Protein AF-A0A7W8RI63-F1 (afdb_monomer)

Foldseek 3Di:
DDDDLVRQLVVLLVVVVVVCVVVVFDADPQQKGWLQVLCVLLVHPGSVVVVVCVVVVNHDPLFDWDDDPPTIITHSSSSSSVVSVVVVVVVVD

Mean predicted aligned error: 3.31 Å

Sequence (93 aa):
MMPSLEERVAARLARLENWCRDNGVMVSPAGEVCERDAARLLGYHSPKALRRQAIEGRLSPVLRRRRCGPRWLYTLDSIAEHIERELDRYAVS

Solvent-accessible surface area (backbone atoms only — not comparable to full-atom values): 5290 Å² total; per-residue (Å²): 132,83,80,51,70,67,58,50,27,53,55,41,30,56,49,51,55,50,49,28,60,79,68,72,50,74,64,44,98,84,47,26,27,45,45,62,56,46,16,55,78,71,68,42,94,36,42,64,57,52,50,46,33,52,73,73,69,65,48,62,87,61,55,47,67,48,79,59,85,97,40,48,34,33,34,45,63,24,49,22,43,44,53,56,53,51,51,54,55,61,75,77,108

Secondary structure (DSSP, 8-state):
-PPPHHHHHHHHHHHHHHHHHHTTPPPPTTSEEEHHHHHHHTT-S-HHHHHHHHHTT-S-TT--EEEETTEEEEEHHHHHHHHHHHHHHHHT-

Structure (mmCIF, N/CA/C/O backbone):
data_AF-A0A7W8RI63-F1
#
_entry.id   AF-A0A7W8RI63-F1
#
loop_
_atom_site.group_PDB
_atom_site.id
_atom_site.type_symbol
_atom_site.label_atom_id
_atom_site.label_alt_id
_atom_site.label_comp_id
_atom_site.label_asym_id
_atom_site.label_entity_id
_atom_site.label_seq_id
_atom_site.pdbx_PDB_ins_code
_atom_site.Cartn_x
_atom_site.Cartn_y
_atom_site.Cartn_z
_atom_site.occupancy
_atom_site.B_iso_or_equiv
_atom_site.auth_seq_id
_atom_site.auth_comp_id
_atom_site.auth_asym_id
_atom_site.auth_atom_id
_atom_site.pdbx_PDB_model_num
ATOM 1 N N . MET A 1 1 ? 0.075 -5.867 -27.723 1.00 73.38 1 MET A N 1
ATOM 2 C CA . MET A 1 1 ? 0.970 -4.887 -27.070 1.00 73.38 1 MET A CA 1
ATOM 3 C C . MET A 1 1 ? 0.865 -5.122 -25.571 1.00 73.38 1 MET A C 1
ATOM 5 O O . MET A 1 1 ? -0.249 -5.355 -25.117 1.00 73.38 1 MET A O 1
ATOM 9 N N . MET A 1 2 ? 1.976 -5.187 -24.831 1.00 81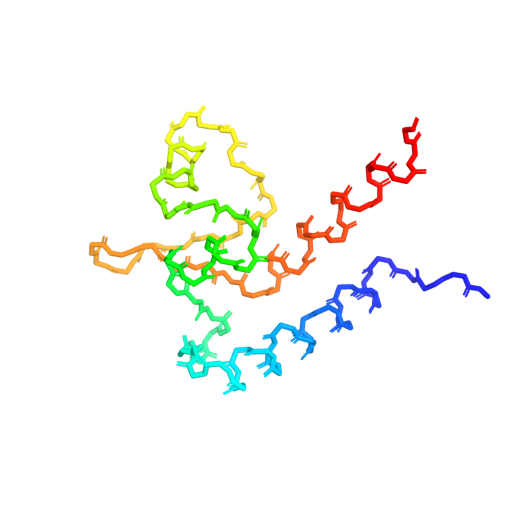.12 2 MET A N 1
ATOM 10 C CA . MET A 1 2 ? 1.886 -5.309 -23.369 1.00 81.12 2 MET A CA 1
ATOM 11 C C . MET A 1 2 ? 1.428 -3.970 -22.776 1.00 81.12 2 MET A C 1
ATOM 13 O O . MET A 1 2 ? 1.883 -2.940 -23.276 1.00 81.12 2 MET A O 1
ATOM 17 N N . PRO A 1 3 ? 0.545 -3.972 -21.761 1.00 89.81 3 PRO A N 1
ATOM 18 C CA . PRO A 1 3 ? 0.084 -2.737 -21.138 1.00 89.81 3 PRO A CA 1
ATOM 19 C C . PRO A 1 3 ? 1.254 -1.998 -20.485 1.00 89.81 3 PRO A C 1
ATOM 21 O O . PRO A 1 3 ? 2.162 -2.633 -19.937 1.00 89.81 3 PRO A O 1
ATOM 24 N N . SER A 1 4 ? 1.225 -0.669 -20.519 1.00 95.69 4 SER A N 1
ATOM 25 C CA . SER A 1 4 ? 2.211 0.188 -19.858 1.00 95.69 4 SER A CA 1
ATOM 26 C C . SER A 1 4 ? 2.158 0.032 -18.331 1.00 95.69 4 SER A C 1
ATOM 28 O O . SER A 1 4 ? 1.188 -0.491 -17.778 1.00 95.69 4 SER A O 1
ATOM 30 N N . LEU A 1 5 ? 3.202 0.482 -17.623 1.00 94.00 5 LEU A N 1
ATOM 31 C CA . LEU A 1 5 ? 3.188 0.485 -16.154 1.00 94.00 5 LEU A CA 1
ATOM 32 C C . LEU A 1 5 ? 2.002 1.300 -15.621 1.00 94.00 5 LEU A C 1
ATOM 34 O O . LEU A 1 5 ? 1.333 0.859 -14.698 1.00 94.00 5 LEU A O 1
ATOM 38 N N . GLU A 1 6 ? 1.711 2.449 -16.229 1.00 95.69 6 GLU A N 1
ATOM 39 C CA . GLU A 1 6 ? 0.592 3.308 -15.837 1.00 95.69 6 GLU A CA 1
ATOM 40 C C . GLU A 1 6 ? -0.757 2.583 -15.964 1.00 95.69 6 GLU A C 1
ATOM 42 O O . GLU A 1 6 ? -1.548 2.579 -15.020 1.00 95.69 6 GLU A O 1
ATOM 47 N N . GLU A 1 7 ? -0.985 1.877 -17.075 1.00 97.00 7 GLU A N 1
ATOM 48 C CA . GLU A 1 7 ? -2.205 1.086 -17.289 1.00 97.00 7 GLU A CA 1
ATOM 49 C C . GLU A 1 7 ? -2.330 -0.057 -16.272 1.00 97.00 7 GLU A C 1
ATOM 51 O O . GLU A 1 7 ? -3.413 -0.304 -15.730 1.00 97.00 7 GLU A O 1
ATOM 56 N N . ARG A 1 8 ? -1.219 -0.742 -15.963 1.00 97.25 8 ARG A N 1
ATOM 57 C CA . ARG A 1 8 ? -1.201 -1.798 -14.937 1.00 97.25 8 ARG A CA 1
ATOM 58 C C . ARG A 1 8 ? -1.469 -1.242 -13.541 1.00 97.25 8 ARG A C 1
ATOM 60 O O . ARG A 1 8 ? -2.246 -1.842 -12.797 1.00 97.25 8 ARG A O 1
ATOM 67 N N . VAL A 1 9 ? -0.885 -0.094 -13.198 1.00 97.56 9 VAL A N 1
ATOM 68 C CA . VAL A 1 9 ? -1.100 0.578 -11.909 1.00 97.56 9 VAL A CA 1
ATOM 69 C C . VAL A 1 9 ? -2.551 1.023 -11.763 1.00 97.56 9 VAL A C 1
ATOM 71 O O . VAL A 1 9 ? -3.153 0.749 -10.726 1.00 97.56 9 VAL A O 1
ATOM 74 N N . ALA A 1 10 ? -3.152 1.614 -12.798 1.00 97.38 10 ALA A N 1
ATOM 75 C CA . ALA A 1 10 ? -4.567 1.985 -12.786 1.00 97.38 10 ALA A CA 1
ATOM 76 C C . ALA A 1 10 ? -5.477 0.756 -12.598 1.00 97.38 10 ALA A C 1
ATOM 78 O O . ALA A 1 10 ? -6.377 0.757 -11.753 1.00 97.38 10 ALA A O 1
ATOM 79 N N . ALA A 1 11 ? -5.201 -0.338 -13.317 1.00 97.62 11 ALA A N 1
ATOM 80 C CA . ALA A 1 11 ? -5.945 -1.586 -13.165 1.00 97.62 11 ALA A CA 1
ATOM 81 C C . ALA A 1 11 ? -5.772 -2.206 -11.765 1.00 97.62 11 ALA A C 1
ATOM 83 O O . ALA A 1 11 ? -6.726 -2.742 -11.193 1.00 97.62 11 ALA A O 1
ATOM 84 N N . ARG A 1 12 ? -4.563 -2.136 -11.192 1.00 97.81 12 ARG A N 1
ATOM 85 C CA . ARG A 1 12 ? -4.277 -2.600 -9.830 1.00 97.81 12 ARG A CA 1
ATOM 86 C C . ARG A 1 12 ? -5.002 -1.755 -8.793 1.00 97.81 12 ARG A C 1
ATOM 88 O O . ARG A 1 12 ? -5.597 -2.335 -7.890 1.00 97.81 12 ARG A O 1
ATOM 95 N N . LEU A 1 13 ? -4.986 -0.432 -8.934 1.00 98.06 13 LEU A N 1
ATOM 96 C CA . LEU A 1 13 ? -5.691 0.488 -8.045 1.00 98.06 13 LEU A CA 1
ATOM 97 C C . LEU A 1 13 ? -7.184 0.155 -7.995 1.00 98.06 13 LEU A C 1
ATOM 99 O O . LEU A 1 13 ? -7.702 -0.094 -6.910 1.00 98.06 13 LEU A O 1
ATOM 103 N N . ALA A 1 14 ? -7.836 0.000 -9.151 1.00 97.69 14 ALA A N 1
ATOM 104 C CA . ALA A 1 14 ? -9.247 -0.388 -9.213 1.00 97.69 14 ALA A CA 1
ATOM 105 C C . ALA A 1 14 ? -9.524 -1.729 -8.499 1.00 97.69 14 ALA A C 1
ATOM 107 O O . ALA A 1 14 ? -10.529 -1.890 -7.804 1.00 97.69 14 ALA A O 1
ATOM 108 N N . ARG A 1 15 ? -8.612 -2.706 -8.617 1.00 97.50 15 ARG A N 1
ATOM 109 C CA . ARG A 1 15 ? -8.714 -3.980 -7.881 1.00 97.50 15 ARG A CA 1
ATOM 110 C C . ARG A 1 15 ? -8.544 -3.797 -6.374 1.00 97.50 15 ARG A C 1
ATOM 112 O O . ARG A 1 15 ? -9.271 -4.441 -5.623 1.00 97.50 15 ARG A O 1
ATOM 119 N N . LEU A 1 16 ? -7.609 -2.955 -5.931 1.00 97.56 16 LEU A N 1
ATOM 120 C CA . LEU A 1 16 ? -7.408 -2.657 -4.510 1.00 97.56 16 LEU A CA 1
ATOM 121 C C . LEU A 1 16 ? -8.626 -1.946 -3.917 1.00 97.56 16 LEU A C 1
ATOM 123 O O . LEU A 1 16 ? -9.066 -2.318 -2.837 1.00 97.56 16 LEU A O 1
ATOM 127 N N . GLU A 1 17 ? -9.206 -0.983 -4.631 1.00 97.38 17 GLU A N 1
ATOM 128 C CA . GLU A 1 17 ? -10.423 -0.283 -4.206 1.00 97.38 17 GLU A CA 1
ATOM 129 C C . GLU A 1 17 ? -11.611 -1.238 -4.066 1.00 97.38 17 GLU A C 1
ATOM 131 O O . GLU A 1 17 ? -12.310 -1.210 -3.050 1.00 97.38 17 GLU A O 1
ATOM 136 N N . ASN A 1 18 ? -11.811 -2.123 -5.048 1.00 97.56 18 ASN A N 1
ATOM 137 C CA . ASN A 1 18 ? -12.842 -3.160 -4.976 1.00 97.56 18 ASN A CA 1
ATOM 138 C C . ASN A 1 18 ? -12.596 -4.096 -3.792 1.00 97.56 18 ASN A C 1
ATOM 140 O O . ASN A 1 18 ? -13.491 -4.307 -2.981 1.00 97.56 18 ASN A O 1
ATOM 144 N N . TRP A 1 19 ? -11.361 -4.570 -3.627 1.00 96.81 19 TRP A N 1
ATOM 145 C CA . TRP A 1 19 ? -11.003 -5.416 -2.495 1.00 96.81 19 TRP A CA 1
ATOM 146 C C . TRP A 1 19 ? -11.248 -4.710 -1.156 1.00 96.81 19 TRP A C 1
ATOM 148 O O . TRP A 1 19 ? -11.801 -5.316 -0.239 1.00 96.81 19 TRP A O 1
ATOM 158 N N . CYS A 1 20 ? -10.891 -3.428 -1.032 1.00 97.25 20 CYS A N 1
ATOM 159 C CA . CYS A 1 20 ? -11.145 -2.644 0.172 1.00 97.25 20 CYS A CA 1
ATOM 160 C C . CYS A 1 20 ? -12.643 -2.554 0.473 1.00 97.25 20 CYS A C 1
ATOM 162 O O . CYS A 1 20 ? -13.037 -2.773 1.619 1.00 97.25 20 CYS A O 1
ATOM 164 N N . ARG A 1 21 ? -13.471 -2.298 -0.547 1.00 96.75 21 ARG A N 1
ATOM 165 C CA . ARG A 1 21 ? -14.934 -2.269 -0.422 1.00 96.75 21 ARG A CA 1
ATOM 166 C C . ARG A 1 21 ? -15.480 -3.611 0.065 1.00 96.75 21 ARG A C 1
ATOM 168 O 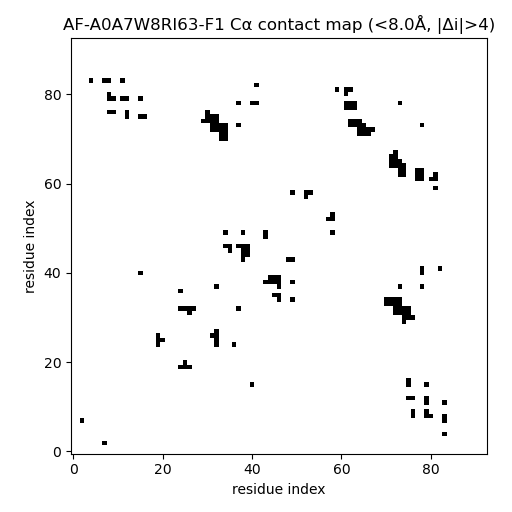O . ARG A 1 21 ? -16.202 -3.643 1.058 1.00 96.75 21 ARG A O 1
ATOM 175 N N . ASP A 1 22 ? -15.075 -4.702 -0.578 1.00 97.31 22 ASP A N 1
ATOM 176 C CA . ASP A 1 22 ? -15.574 -6.051 -0.289 1.00 97.31 22 ASP A CA 1
ATOM 177 C C . ASP A 1 22 ? -15.140 -6.556 1.097 1.00 97.31 22 ASP A C 1
ATOM 179 O O . ASP A 1 22 ? -15.829 -7.358 1.723 1.00 97.31 22 ASP A O 1
ATOM 183 N N . ASN A 1 23 ? -14.007 -6.062 1.607 1.00 95.88 23 ASN A N 1
ATOM 184 C CA . ASN A 1 23 ? -13.439 -6.464 2.898 1.00 95.88 23 ASN A CA 1
ATOM 185 C C . ASN A 1 23 ? -13.719 -5.462 4.033 1.00 95.88 23 ASN A C 1
ATOM 187 O O . ASN A 1 23 ? -13.157 -5.604 5.123 1.00 95.88 23 ASN A O 1
ATOM 191 N N . GLY A 1 24 ? -14.551 -4.440 3.797 1.00 95.75 24 GLY A N 1
ATOM 192 C CA . GLY A 1 24 ? -14.899 -3.431 4.804 1.00 95.75 24 GLY A CA 1
ATOM 193 C C . GLY A 1 24 ? -13.717 -2.567 5.261 1.00 95.75 24 GLY A C 1
ATOM 194 O O . GLY A 1 24 ? -13.706 -2.067 6.389 1.00 95.75 24 GLY A O 1
ATOM 195 N N . VAL A 1 25 ? -12.697 -2.403 4.415 1.00 96.44 25 VAL A N 1
ATOM 196 C CA . VAL A 1 25 ? -11.564 -1.512 4.678 1.00 96.44 25 VAL A CA 1
ATOM 197 C C . VAL A 1 25 ? -11.978 -0.080 4.380 1.00 96.44 25 VAL A C 1
ATOM 199 O O . VAL A 1 25 ? -12.386 0.257 3.271 1.00 96.44 25 VAL A O 1
ATOM 202 N N . MET A 1 26 ? -11.836 0.783 5.381 1.00 95.44 26 MET A N 1
ATOM 203 C CA . MET A 1 26 ? -12.124 2.202 5.239 1.00 95.44 26 MET A CA 1
ATOM 204 C C . MET A 1 26 ? -11.007 2.892 4.452 1.00 95.44 26 MET A C 1
ATOM 206 O O . MET A 1 26 ? -9.864 2.951 4.909 1.00 95.44 26 MET A O 1
ATOM 210 N N . VAL A 1 27 ? -11.369 3.445 3.296 1.00 96.62 27 VAL A N 1
ATOM 211 C CA . VAL A 1 27 ? -10.505 4.296 2.473 1.00 96.62 27 VAL A CA 1
ATOM 212 C C . VAL A 1 27 ? -10.885 5.754 2.726 1.00 96.62 27 VAL A C 1
ATOM 214 O O . VAL A 1 27 ? -12.067 6.101 2.724 1.00 96.62 27 VAL A O 1
ATOM 217 N N . SER A 1 28 ? -9.901 6.610 2.998 1.00 94.75 28 SER A N 1
ATOM 218 C CA . SER A 1 28 ? -10.135 8.045 3.179 1.00 94.75 28 SER A CA 1
ATOM 219 C C . SER A 1 2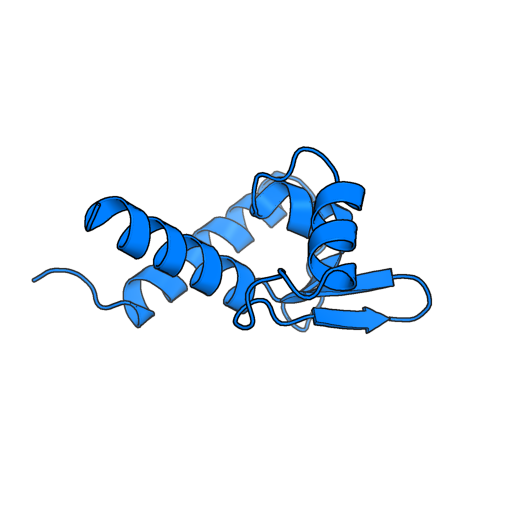8 ? -10.546 8.705 1.851 1.00 94.75 28 SER A C 1
ATOM 221 O O . SER A 1 28 ? -10.236 8.173 0.786 1.00 94.75 28 SER A O 1
ATOM 223 N N . PRO A 1 29 ? -11.159 9.905 1.868 1.00 92.56 29 PRO A N 1
ATOM 224 C CA . PRO A 1 29 ? -11.436 10.658 0.639 1.00 92.56 29 PRO A CA 1
ATOM 225 C C . PRO A 1 29 ? -10.188 10.970 -0.204 1.00 92.56 29 PRO A C 1
ATOM 227 O O . PRO A 1 29 ? -10.304 11.237 -1.392 1.00 92.56 29 PRO A O 1
ATOM 230 N N . AL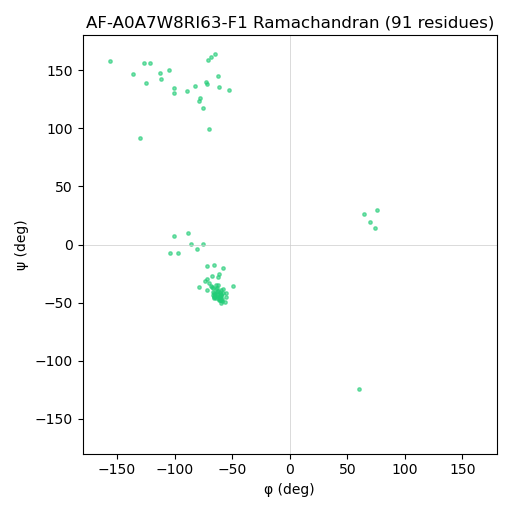A A 1 30 ? -8.999 10.931 0.406 1.00 92.69 30 ALA A N 1
ATOM 231 C CA . ALA A 1 30 ? -7.717 11.104 -0.272 1.00 92.69 30 ALA A CA 1
ATOM 232 C C . ALA A 1 30 ? -7.132 9.779 -0.810 1.00 92.69 30 ALA A C 1
ATOM 234 O O . ALA A 1 30 ? -5.967 9.745 -1.195 1.00 92.69 30 ALA A O 1
ATOM 235 N N . GLY A 1 31 ? -7.901 8.684 -0.803 1.00 96.12 31 GLY A N 1
ATOM 236 C CA . GLY A 1 31 ? -7.455 7.381 -1.305 1.00 96.12 31 GLY A CA 1
ATOM 237 C C . GLY A 1 31 ? -6.500 6.654 -0.358 1.00 96.12 31 GLY A C 1
ATOM 238 O O . GLY A 1 31 ? -5.628 5.914 -0.808 1.00 96.12 31 GLY A O 1
ATOM 239 N N . GLU A 1 32 ? -6.613 6.879 0.953 1.00 97.75 32 GLU A N 1
ATOM 240 C CA . GLU A 1 32 ? -5.641 6.371 1.926 1.00 97.75 32 GLU A CA 1
ATOM 241 C C . GLU A 1 32 ? -6.222 5.302 2.843 1.00 97.75 32 GLU A C 1
ATOM 243 O O . GLU A 1 32 ? -7.372 5.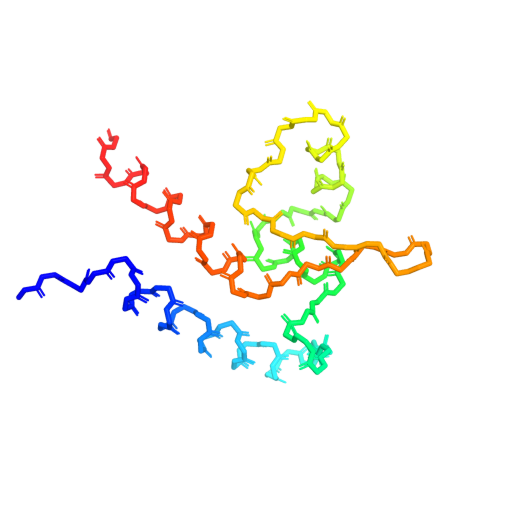384 3.271 1.00 97.75 32 GLU A O 1
ATOM 248 N N . VAL A 1 33 ? -5.379 4.355 3.245 1.00 97.56 33 VAL A N 1
ATOM 249 C CA . VAL A 1 33 ? -5.706 3.311 4.221 1.00 97.56 33 VAL A CA 1
ATOM 250 C C . VAL A 1 33 ? -4.767 3.368 5.420 1.00 97.56 33 VAL A C 1
ATOM 252 O O . VAL A 1 33 ? -3.646 3.879 5.344 1.00 97.56 33 VAL A O 1
ATOM 255 N N . CYS A 1 34 ? -5.209 2.845 6.563 1.00 96.25 34 CYS A N 1
ATOM 256 C CA . CYS A 1 34 ? -4.365 2.809 7.752 1.00 96.25 34 CYS A CA 1
ATOM 257 C C . CYS A 1 34 ? -3.222 1.789 7.616 1.00 96.25 34 CYS A C 1
ATOM 259 O O . CYS A 1 34 ? -3.319 0.829 6.856 1.00 96.25 34 CYS A O 1
ATOM 261 N N . GLU A 1 35 ? -2.154 1.956 8.404 1.00 95.75 35 GLU A N 1
ATOM 262 C CA . GLU A 1 35 ? -0.981 1.061 8.399 1.00 95.75 35 GLU A CA 1
ATOM 263 C C . GLU A 1 35 ? -1.337 -0.431 8.492 1.00 95.75 35 GLU A C 1
ATOM 265 O O . GLU A 1 35 ? -0.682 -1.262 7.866 1.00 95.75 35 GLU A O 1
ATOM 270 N N . ARG A 1 36 ? -2.381 -0.781 9.254 1.00 95.25 36 ARG A N 1
ATOM 271 C CA . ARG A 1 36 ? -2.813 -2.174 9.383 1.00 95.25 36 ARG A CA 1
ATOM 272 C C . ARG A 1 36 ? -3.316 -2.742 8.064 1.00 95.25 36 ARG A C 1
ATOM 274 O O . ARG A 1 36 ? -2.959 -3.863 7.716 1.00 95.25 36 ARG A O 1
ATOM 281 N N . ASP A 1 37 ? -4.136 -1.984 7.354 1.00 96.62 37 ASP A N 1
ATOM 282 C CA . ASP A 1 37 ? -4.740 -2.439 6.107 1.00 96.62 37 ASP A CA 1
ATOM 283 C C . ASP A 1 37 ? -3.726 -2.343 4.959 1.00 96.62 37 ASP A C 1
ATOM 285 O O . ASP A 1 37 ? -3.623 -3.274 4.167 1.00 96.62 37 ASP A O 1
ATOM 289 N N . ALA A 1 38 ? -2.869 -1.315 4.957 1.00 96.88 38 ALA A N 1
ATOM 290 C CA . ALA A 1 38 ? -1.721 -1.222 4.053 1.00 96.88 38 ALA A CA 1
ATOM 291 C C . ALA A 1 38 ? -0.805 -2.453 4.156 1.00 96.88 38 ALA A C 1
ATOM 293 O O . ALA A 1 38 ? -0.430 -3.032 3.141 1.00 96.88 38 ALA A O 1
ATOM 294 N N . ALA A 1 39 ? -0.490 -2.898 5.378 1.00 96.19 39 ALA A N 1
ATOM 295 C CA . ALA A 1 39 ? 0.316 -4.097 5.594 1.00 96.19 39 ALA A CA 1
ATOM 296 C C . ALA A 1 39 ? -0.338 -5.350 4.991 1.00 96.19 39 ALA A C 1
ATOM 298 O O . ALA A 1 39 ? 0.361 -6.160 4.389 1.00 96.19 39 ALA A O 1
ATOM 299 N N . ARG A 1 40 ? -1.668 -5.484 5.098 1.00 95.69 40 ARG A N 1
ATOM 300 C CA . ARG A 1 40 ? -2.414 -6.593 4.478 1.00 95.69 40 ARG A CA 1
ATOM 301 C C . ARG A 1 40 ? -2.354 -6.532 2.953 1.00 95.69 40 ARG A C 1
ATOM 303 O O . ARG A 1 40 ? -2.075 -7.551 2.333 1.00 95.69 40 ARG A O 1
ATOM 310 N N . LEU A 1 41 ? -2.574 -5.355 2.365 1.00 96.06 41 LEU A N 1
ATOM 311 C CA . LEU A 1 41 ? -2.524 -5.157 0.911 1.00 96.06 41 LEU A CA 1
ATOM 312 C C . LEU A 1 41 ? -1.137 -5.448 0.323 1.00 96.06 41 LEU A C 1
ATOM 314 O O . LEU A 1 41 ? -1.029 -5.978 -0.776 1.00 96.06 41 LEU A O 1
ATOM 318 N N . LEU A 1 42 ? -0.086 -5.127 1.076 1.00 94.69 42 LEU A N 1
ATOM 319 C CA . LEU A 1 42 ? 1.312 -5.348 0.705 1.00 94.69 42 LEU A CA 1
ATOM 320 C C . LEU A 1 42 ? 1.824 -6.760 1.051 1.00 94.69 42 LEU A C 1
ATOM 322 O O . LEU A 1 42 ? 2.998 -7.049 0.841 1.00 94.69 42 LEU A O 1
ATOM 326 N N . GLY A 1 43 ? 0.985 -7.633 1.619 1.00 93.75 43 GLY A N 1
ATOM 327 C CA . GLY A 1 43 ? 1.370 -9.005 1.971 1.00 93.75 43 GLY A CA 1
ATOM 328 C C . GLY A 1 43 ? 2.283 -9.135 3.198 1.00 93.75 43 GLY A C 1
ATOM 329 O O . GLY A 1 43 ? 2.847 -10.202 3.435 1.00 93.75 43 GLY A O 1
ATOM 330 N N . TYR A 1 44 ? 2.428 -8.092 4.019 1.00 92.88 44 TYR A N 1
ATOM 331 C CA . TYR A 1 44 ? 3.167 -8.194 5.278 1.00 92.88 44 TYR A CA 1
ATOM 332 C C . TYR A 1 44 ? 2.381 -9.003 6.315 1.00 92.88 44 TYR A C 1
ATOM 334 O O . TYR A 1 44 ? 1.201 -8.761 6.560 1.00 92.88 44 TYR A O 1
ATOM 342 N N . HIS A 1 45 ? 3.080 -9.876 7.047 1.00 88.00 45 HIS A N 1
ATOM 343 C CA . HIS A 1 45 ? 2.491 -10.650 8.148 1.00 88.00 45 HIS A CA 1
ATOM 344 C C . HIS A 1 45 ? 1.943 -9.788 9.295 1.00 88.00 45 HIS A C 1
ATOM 346 O O . HIS A 1 45 ? 1.082 -10.232 10.051 1.00 88.00 45 HIS A O 1
ATOM 352 N N . SER A 1 46 ? 2.464 -8.570 9.483 1.00 92.31 46 SER A N 1
ATOM 353 C CA . SER A 1 46 ? 1.966 -7.657 10.512 1.00 92.31 46 SER A CA 1
ATOM 354 C C . SER A 1 46 ? 2.259 -6.186 10.192 1.00 92.31 46 SER A C 1
ATOM 356 O O . SER A 1 46 ? 3.249 -5.886 9.518 1.00 92.31 46 SER A O 1
ATOM 358 N N . PRO A 1 47 ? 1.493 -5.240 10.772 1.00 93.06 47 PRO A N 1
ATOM 359 C CA . PRO A 1 47 ? 1.773 -3.805 10.648 1.00 93.06 47 PRO A CA 1
ATOM 360 C C . PRO A 1 47 ? 3.132 -3.424 11.256 1.00 93.06 47 PRO A C 1
ATOM 362 O O . PRO A 1 47 ? 3.795 -2.498 10.797 1.00 93.06 47 PRO A O 1
ATOM 365 N N . LYS A 1 48 ? 3.592 -4.183 12.265 1.00 93.56 48 LYS A N 1
ATOM 366 C CA . LYS A 1 48 ? 4.911 -4.000 12.885 1.00 93.56 48 LYS A CA 1
ATOM 367 C C . LYS A 1 48 ? 6.047 -4.252 11.894 1.00 93.56 48 LYS A C 1
ATOM 369 O O . LYS A 1 48 ? 7.038 -3.533 11.947 1.00 93.56 48 LYS A O 1
ATOM 374 N N . ALA A 1 49 ? 5.908 -5.233 11.000 1.00 93.19 49 ALA A N 1
ATOM 375 C CA . ALA A 1 49 ? 6.916 -5.519 9.980 1.00 93.19 49 ALA A CA 1
ATOM 376 C C . ALA A 1 49 ? 7.034 -4.363 8.974 1.00 93.19 49 ALA A C 1
ATOM 378 O O . ALA A 1 49 ? 8.140 -3.889 8.720 1.00 93.19 49 ALA A O 1
ATOM 379 N N . LEU A 1 50 ? 5.896 -3.844 8.498 1.00 93.75 50 LEU A N 1
ATOM 380 C CA . LEU A 1 50 ? 5.851 -2.658 7.637 1.00 93.75 50 LEU A CA 1
ATOM 381 C C . LEU A 1 50 ? 6.483 -1.439 8.331 1.00 93.75 50 LEU A C 1
ATOM 383 O O . LEU A 1 50 ? 7.339 -0.755 7.771 1.00 93.75 50 LEU A O 1
ATOM 387 N N . ARG A 1 51 ? 6.119 -1.199 9.595 1.00 92.38 51 ARG A N 1
ATOM 388 C CA . ARG A 1 51 ? 6.683 -0.102 10.389 1.00 92.38 51 ARG A CA 1
ATOM 389 C C . ARG A 1 51 ? 8.188 -0.250 10.604 1.00 92.38 51 ARG A C 1
ATOM 391 O O . ARG A 1 51 ? 8.905 0.743 10.533 1.00 92.38 51 ARG A O 1
ATOM 398 N N . ARG A 1 52 ? 8.668 -1.470 10.855 1.00 93.56 52 ARG A N 1
ATOM 399 C CA . ARG A 1 52 ? 10.093 -1.770 11.029 1.00 93.56 52 ARG A CA 1
ATOM 400 C C . ARG A 1 52 ? 10.885 -1.444 9.764 1.00 93.56 52 ARG A C 1
ATOM 402 O O . ARG A 1 52 ? 11.872 -0.728 9.871 1.00 93.56 52 ARG A O 1
ATOM 409 N N . GLN A 1 53 ? 10.410 -1.862 8.589 1.00 93.00 53 GLN A N 1
ATOM 410 C CA . GLN A 1 53 ? 11.020 -1.497 7.300 1.00 93.00 53 GLN A CA 1
ATOM 411 C C . GLN A 1 53 ? 11.119 0.026 7.136 1.00 93.00 53 GLN A C 1
ATOM 413 O O . GLN A 1 53 ? 12.144 0.553 6.709 1.00 93.00 53 GLN A O 1
ATOM 418 N N . ALA A 1 54 ? 10.072 0.748 7.537 1.00 91.25 54 ALA A N 1
ATOM 419 C CA . ALA A 1 54 ? 10.053 2.202 7.468 1.00 91.25 54 ALA A CA 1
ATOM 420 C C . ALA A 1 54 ? 11.024 2.884 8.447 1.00 91.25 54 ALA A C 1
ATOM 422 O O . ALA A 1 54 ? 11.591 3.918 8.106 1.00 91.25 54 ALA A O 1
ATOM 423 N N . ILE A 1 55 ? 11.211 2.334 9.651 1.00 91.94 55 ILE A N 1
ATOM 424 C CA . ILE A 1 55 ? 12.175 2.838 10.646 1.00 91.94 55 ILE A CA 1
ATOM 425 C C . ILE A 1 55 ? 13.614 2.543 10.210 1.00 91.94 55 ILE A C 1
ATOM 427 O O . ILE A 1 55 ? 14.486 3.390 10.364 1.00 91.94 55 ILE A O 1
ATOM 431 N N . GLU A 1 56 ? 13.856 1.365 9.635 1.00 94.69 56 GLU A N 1
ATOM 432 C CA . GLU A 1 56 ? 15.173 0.939 9.145 1.00 94.69 56 GLU A CA 1
ATOM 433 C C . GLU A 1 56 ? 15.576 1.615 7.819 1.00 94.69 56 GLU A C 1
ATOM 435 O O . GLU A 1 56 ? 16.646 1.326 7.292 1.00 94.69 56 GLU A O 1
ATOM 440 N N . GLY A 1 57 ? 14.730 2.490 7.258 1.00 92.50 57 GLY A N 1
ATOM 441 C CA . GLY A 1 57 ? 14.998 3.174 5.987 1.00 92.50 57 GLY A CA 1
ATOM 442 C C . GLY A 1 57 ? 14.949 2.256 4.761 1.00 92.50 57 GLY A C 1
ATOM 443 O O . GLY A 1 57 ? 15.502 2.588 3.720 1.00 92.50 57 GLY A O 1
ATOM 444 N N . ARG A 1 58 ? 14.300 1.094 4.885 1.00 92.62 58 ARG A N 1
ATOM 445 C CA . ARG A 1 58 ? 14.206 0.054 3.848 1.00 92.62 58 ARG A CA 1
ATOM 446 C C . ARG A 1 58 ? 12.853 0.016 3.140 1.00 92.62 58 ARG A C 1
ATOM 448 O O . ARG A 1 58 ? 12.677 -0.730 2.181 1.00 92.62 58 ARG A O 1
ATOM 455 N N . LEU A 1 59 ? 11.882 0.797 3.613 1.00 92.62 59 LEU A N 1
ATOM 456 C CA . LEU A 1 59 ? 10.595 0.932 2.938 1.00 92.62 59 LEU A CA 1
ATOM 457 C C . LEU A 1 59 ? 10.805 1.521 1.539 1.00 92.62 59 LEU A C 1
ATOM 459 O O . LEU A 1 59 ? 11.541 2.493 1.382 1.00 92.62 59 LEU A O 1
ATOM 463 N N . SER A 1 60 ? 10.128 0.949 0.541 1.00 92.19 60 SER A N 1
ATOM 464 C CA . SER A 1 60 ? 10.197 1.441 -0.835 1.00 92.19 60 SER A CA 1
ATOM 465 C C . SER A 1 60 ? 9.889 2.945 -0.897 1.00 92.19 60 SER A C 1
ATOM 467 O O . SER A 1 60 ? 8.875 3.367 -0.334 1.00 92.19 60 SER A O 1
ATOM 469 N N . PRO A 1 61 ? 10.699 3.754 -1.609 1.00 92.81 61 PRO A N 1
ATOM 470 C CA . PRO A 1 61 ? 10.474 5.196 -1.728 1.00 92.81 61 PRO A CA 1
ATOM 471 C C . PRO A 1 61 ? 9.190 5.533 -2.497 1.00 92.81 61 PRO A C 1
ATOM 473 O O . PRO A 1 61 ? 8.684 6.647 -2.393 1.00 92.81 61 PRO A O 1
ATOM 476 N N . VAL A 1 62 ? 8.651 4.570 -3.251 1.00 95.56 62 VAL A N 1
ATOM 477 C CA . VAL A 1 62 ? 7.381 4.714 -3.967 1.00 95.56 62 VAL A CA 1
ATOM 478 C C . VAL A 1 62 ? 6.204 4.751 -2.996 1.00 95.56 62 VAL A C 1
ATOM 480 O O . VAL A 1 62 ? 5.245 5.467 -3.261 1.00 95.56 62 VAL A O 1
ATOM 483 N N . LEU A 1 63 ? 6.278 4.039 -1.861 1.00 95.50 63 LEU A N 1
ATOM 484 C CA . LEU A 1 63 ? 5.193 3.958 -0.881 1.00 95.50 63 LEU A CA 1
ATOM 485 C C . LEU A 1 63 ? 5.009 5.294 -0.158 1.00 95.50 63 LEU A C 1
ATOM 487 O O . LEU A 1 63 ? 5.708 5.621 0.807 1.00 95.50 63 LEU A O 1
ATOM 491 N N . ARG A 1 64 ? 4.014 6.057 -0.611 1.00 95.62 64 ARG A N 1
ATOM 492 C CA . ARG A 1 64 ? 3.655 7.353 -0.044 1.00 95.62 64 ARG A CA 1
ATOM 493 C C . ARG A 1 64 ? 2.869 7.137 1.239 1.00 95.62 64 ARG A C 1
ATOM 495 O O . ARG A 1 64 ? 1.853 6.441 1.267 1.00 95.62 64 ARG A O 1
ATOM 502 N N . ARG A 1 65 ? 3.340 7.770 2.313 1.00 94.12 65 ARG A N 1
ATOM 503 C CA . ARG A 1 65 ? 2.683 7.744 3.619 1.00 94.12 65 ARG A CA 1
ATOM 504 C C . ARG A 1 65 ? 2.654 9.120 4.256 1.00 94.12 65 ARG A C 1
ATOM 506 O O . ARG A 1 65 ? 3.620 9.875 4.150 1.00 94.12 65 ARG A O 1
ATOM 513 N N . ARG A 1 66 ? 1.593 9.404 5.007 1.00 93.75 66 ARG A N 1
ATOM 514 C CA . ARG A 1 66 ? 1.504 10.594 5.861 1.00 93.75 66 ARG A CA 1
ATOM 515 C C . ARG A 1 66 ? 1.144 10.231 7.289 1.00 93.75 66 ARG A C 1
ATOM 517 O O . ARG A 1 66 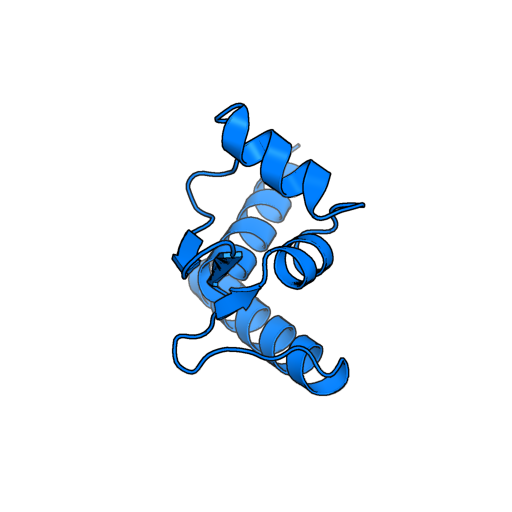? 0.534 9.194 7.564 1.00 93.75 66 ARG A O 1
ATOM 524 N N . ARG A 1 67 ? 1.503 11.118 8.210 1.00 93.38 67 ARG A N 1
ATOM 525 C CA . ARG A 1 67 ? 1.145 10.987 9.619 1.00 93.38 67 ARG A CA 1
ATOM 526 C C . ARG A 1 67 ? -0.199 11.665 9.883 1.00 93.38 67 ARG A C 1
ATOM 528 O O . ARG A 1 67 ? -0.404 12.809 9.494 1.00 93.38 67 ARG A O 1
ATOM 535 N N . CYS A 1 68 ? -1.092 10.965 10.573 1.00 91.56 68 CYS A N 1
ATOM 536 C CA . CYS A 1 68 ? -2.376 11.477 11.044 1.00 91.56 68 CYS A CA 1
ATOM 537 C C . CYS A 1 68 ? -2.509 11.143 12.537 1.00 91.56 68 CYS A C 1
ATOM 539 O O . CYS A 1 68 ? -2.922 10.044 12.921 1.00 91.56 68 CYS A O 1
ATOM 541 N N . GLY A 1 69 ? -2.065 12.071 13.391 1.00 91.12 69 GLY A N 1
ATOM 542 C CA . GLY A 1 69 ? -1.932 11.845 14.832 1.00 91.12 69 GLY A CA 1
ATOM 543 C C . GLY A 1 69 ? -0.960 10.691 15.149 1.00 91.12 69 GLY A C 1
ATOM 544 O O . GLY A 1 69 ? 0.195 10.723 14.705 1.00 91.12 69 GLY A O 1
ATOM 545 N N . PRO A 1 70 ? -1.384 9.657 15.904 1.00 89.94 70 PRO A N 1
ATOM 546 C CA . PRO A 1 70 ? -0.543 8.498 16.207 1.00 89.94 70 PRO A CA 1
ATOM 547 C C . PRO A 1 70 ? -0.498 7.461 15.071 1.00 89.94 70 PRO A C 1
ATOM 549 O O . PRO A 1 70 ? 0.204 6.457 15.193 1.00 89.94 70 PRO A O 1
ATOM 552 N N . ARG A 1 71 ? -1.264 7.655 13.988 1.00 89.56 71 ARG A N 1
ATOM 553 C CA . ARG A 1 71 ? -1.410 6.681 12.899 1.00 89.56 71 ARG A CA 1
ATOM 554 C C . ARG A 1 71 ? -0.626 7.108 11.661 1.00 89.56 71 ARG A C 1
ATOM 556 O O . ARG A 1 71 ? -0.484 8.297 11.378 1.00 89.56 71 ARG A O 1
ATOM 563 N N . TRP A 1 72 ? -0.170 6.114 10.908 1.00 94.00 72 TRP A N 1
ATOM 564 C CA . TRP A 1 72 ? 0.326 6.283 9.546 1.00 94.00 72 TRP A CA 1
ATOM 565 C C . TRP A 1 72 ? -0.759 5.865 8.560 1.00 94.00 72 TRP A C 1
ATOM 567 O O . TRP A 1 72 ? -1.403 4.826 8.749 1.00 94.00 72 TRP A O 1
ATOM 577 N N . LEU A 1 73 ? -0.952 6.693 7.541 1.00 95.94 73 LEU A N 1
ATOM 578 C CA . LEU A 1 73 ? -1.834 6.440 6.410 1.00 95.94 73 LEU A CA 1
ATOM 579 C C . LEU A 1 73 ? -0.981 6.253 5.157 1.00 95.94 73 LEU A C 1
ATOM 581 O O . LEU A 1 73 ? 0.039 6.929 5.021 1.00 95.94 73 LEU A O 1
ATOM 585 N N . TYR A 1 74 ? -1.394 5.342 4.283 1.00 97.56 74 TYR A N 1
ATOM 586 C CA . TYR A 1 74 ? -0.704 4.984 3.044 1.00 97.56 74 TYR A CA 1
ATOM 587 C C . TYR A 1 74 ? -1.664 5.144 1.876 1.00 97.56 74 TYR A C 1
ATOM 589 O O . TYR A 1 74 ? -2.833 4.774 2.004 1.00 97.56 74 TYR A O 1
ATOM 597 N N . THR A 1 75 ? -1.186 5.681 0.757 1.00 97.75 75 THR A N 1
ATOM 598 C CA . THR A 1 75 ? -2.044 5.916 -0.408 1.00 97.75 75 THR A CA 1
ATOM 599 C C . THR A 1 75 ? -2.200 4.637 -1.235 1.00 97.75 75 THR A C 1
ATOM 601 O O . THR A 1 75 ? -1.225 3.913 -1.457 1.00 97.75 75 THR A O 1
ATOM 604 N N . LEU A 1 76 ? -3.419 4.328 -1.681 1.00 97.88 76 LEU A N 1
ATOM 605 C CA . LEU A 1 76 ? -3.689 3.126 -2.477 1.00 97.88 76 LEU A CA 1
ATOM 606 C C . LEU A 1 76 ? -2.974 3.155 -3.831 1.00 97.88 76 LEU A C 1
ATOM 608 O O . LEU A 1 76 ? -2.502 2.114 -4.285 1.00 97.88 76 LEU A O 1
ATOM 612 N N . ASP A 1 77 ? -2.838 4.332 -4.444 1.00 97.81 77 ASP A N 1
ATOM 613 C CA . ASP A 1 77 ? -2.101 4.520 -5.697 1.00 97.81 77 ASP A CA 1
ATOM 614 C C . ASP A 1 77 ? -0.625 4.120 -5.554 1.00 97.81 77 ASP A C 1
ATOM 616 O O . ASP A 1 77 ? -0.090 3.410 -6.403 1.00 97.81 77 ASP A O 1
ATOM 620 N N . SER A 1 78 ? 0.029 4.492 -4.449 1.00 97.94 78 SER A N 1
ATOM 621 C CA . SER A 1 78 ? 1.431 4.136 -4.224 1.00 97.94 78 SER A CA 1
ATOM 622 C C . SER A 1 78 ? 1.614 2.666 -3.864 1.00 97.94 78 SER A C 1
ATOM 624 O O . SER A 1 78 ? 2.622 2.064 -4.233 1.00 97.94 78 SER A O 1
ATOM 626 N N . ILE A 1 79 ? 0.633 2.064 -3.183 1.00 98.00 79 ILE A N 1
ATOM 627 C CA . ILE A 1 79 ? 0.592 0.617 -2.940 1.00 98.00 79 ILE A CA 1
ATOM 628 C C . ILE A 1 79 ? 0.462 -0.131 -4.272 1.00 98.00 79 ILE A C 1
ATOM 630 O O . ILE A 1 79 ? 1.206 -1.083 -4.504 1.00 98.00 79 ILE A O 1
ATOM 634 N N . ALA A 1 80 ? -0.435 0.309 -5.160 1.00 98.06 80 ALA A N 1
ATOM 635 C CA . ALA A 1 80 ? -0.592 -0.268 -6.493 1.00 98.06 80 ALA A CA 1
ATOM 636 C C . ALA A 1 80 ? 0.706 -0.172 -7.306 1.00 98.06 80 ALA A C 1
ATOM 638 O O . ALA A 1 80 ? 1.163 -1.174 -7.856 1.00 98.06 80 ALA A O 1
ATOM 639 N N . GLU A 1 81 ? 1.329 1.009 -7.321 1.00 98.06 81 GLU A N 1
ATOM 640 C CA . GLU A 1 81 ? 2.605 1.238 -7.999 1.00 98.06 81 GLU A CA 1
ATOM 641 C C . GLU A 1 81 ? 3.721 0.344 -7.449 1.00 98.06 81 GLU A C 1
ATOM 643 O O . GLU A 1 81 ? 4.467 -0.266 -8.215 1.00 98.06 81 GLU A O 1
ATOM 648 N N . HIS A 1 82 ? 3.818 0.219 -6.126 1.00 97.38 82 HIS A N 1
ATOM 649 C CA . HIS A 1 82 ? 4.804 -0.647 -5.493 1.00 97.38 82 HIS A CA 1
ATOM 650 C C . HIS A 1 82 ? 4.627 -2.114 -5.904 1.00 97.38 82 HIS A C 1
ATOM 652 O O . HIS A 1 82 ? 5.602 -2.747 -6.300 1.00 97.38 82 HIS A O 1
ATOM 658 N N . ILE A 1 83 ? 3.397 -2.639 -5.863 1.00 96.81 83 ILE A N 1
ATOM 659 C CA . ILE A 1 83 ? 3.106 -4.034 -6.228 1.00 96.81 83 ILE A CA 1
ATOM 660 C C . ILE A 1 83 ? 3.531 -4.322 -7.671 1.00 96.81 83 ILE A C 1
ATOM 662 O O . ILE A 1 83 ? 4.224 -5.307 -7.914 1.00 96.81 83 ILE A O 1
ATOM 666 N N . GLU A 1 84 ? 3.154 -3.468 -8.624 1.00 96.75 84 GLU A N 1
ATOM 667 C CA . GLU A 1 84 ? 3.497 -3.688 -10.035 1.00 96.75 84 GLU A CA 1
ATOM 668 C C . GLU A 1 84 ? 5.010 -3.585 -10.281 1.00 96.75 84 GLU A C 1
ATOM 670 O O . GLU A 1 84 ? 5.568 -4.389 -11.025 1.00 96.75 84 GLU A O 1
ATOM 675 N N . ARG A 1 85 ? 5.708 -2.668 -9.597 1.00 95.00 85 ARG A N 1
ATOM 676 C CA . ARG A 1 85 ? 7.175 -2.564 -9.691 1.00 95.00 85 ARG A CA 1
ATOM 677 C C . ARG A 1 85 ? 7.906 -3.765 -9.090 1.00 95.00 85 ARG A C 1
ATOM 679 O O . ARG A 1 85 ? 8.951 -4.150 -9.611 1.00 95.00 85 ARG A O 1
ATOM 686 N N . GLU A 1 86 ? 7.405 -4.341 -7.997 1.00 93.56 86 GLU A N 1
ATOM 687 C CA . GLU A 1 86 ? 7.979 -5.574 -7.441 1.00 93.56 86 GLU A CA 1
ATOM 688 C C . GLU A 1 86 ? 7.763 -6.749 -8.400 1.00 93.56 86 GLU A C 1
ATOM 690 O O . GLU A 1 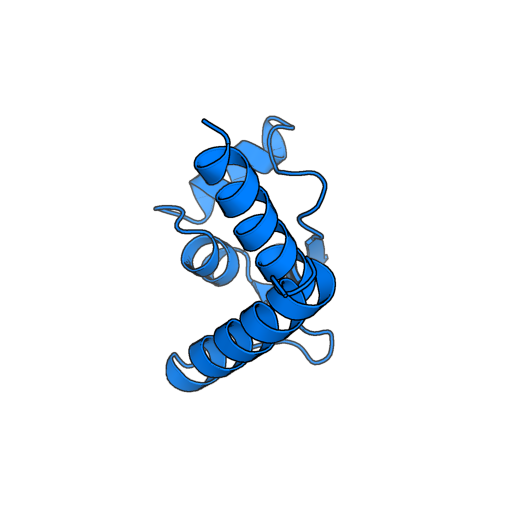86 ? 8.704 -7.497 -8.660 1.00 93.56 86 GLU A O 1
ATOM 695 N N . LEU A 1 87 ? 6.566 -6.877 -8.986 1.00 91.25 87 LEU A N 1
ATOM 696 C CA . LEU A 1 87 ? 6.276 -7.914 -9.983 1.00 91.25 87 LEU A CA 1
ATOM 697 C C . LEU A 1 87 ? 7.193 -7.806 -11.206 1.00 91.25 87 LEU A C 1
ATOM 699 O O . LEU A 1 87 ? 7.736 -8.822 -11.636 1.00 91.25 87 LEU A O 1
ATOM 703 N N . ASP A 1 88 ? 7.429 -6.594 -11.715 1.00 90.06 88 ASP A N 1
ATOM 704 C CA . ASP A 1 88 ? 8.382 -6.371 -12.807 1.00 90.06 88 ASP A CA 1
ATOM 705 C C . ASP A 1 88 ? 9.806 -6.796 -12.409 1.00 90.06 88 ASP A C 1
ATOM 707 O O . ASP A 1 88 ? 10.508 -7.415 -13.205 1.00 90.06 88 ASP A O 1
ATOM 711 N N . ARG A 1 89 ? 10.244 -6.516 -11.171 1.00 88.69 89 ARG A N 1
ATOM 712 C CA . ARG A 1 89 ? 11.582 -6.917 -10.697 1.00 88.69 89 ARG A CA 1
ATOM 713 C C . ARG A 1 89 ? 11.737 -8.438 -10.662 1.00 88.69 89 ARG A C 1
ATOM 715 O O . ARG A 1 89 ? 12.774 -8.952 -11.077 1.00 88.69 89 ARG A O 1
ATOM 722 N N . TYR A 1 90 ? 10.716 -9.145 -10.180 1.00 84.38 90 TYR A N 1
ATOM 723 C CA . TYR A 1 90 ? 10.715 -10.608 -10.129 1.00 84.38 90 TYR A CA 1
ATOM 724 C C . TYR A 1 90 ? 10.562 -11.262 -11.504 1.00 84.38 90 TYR A C 1
ATOM 726 O O . TYR A 1 90 ? 11.091 -12.346 -11.700 1.00 84.38 90 TYR A O 1
ATOM 734 N N . ALA A 1 91 ? 9.885 -10.621 -12.458 1.00 77.12 91 ALA A N 1
ATOM 735 C CA . ALA A 1 91 ? 9.748 -11.142 -13.820 1.00 77.12 91 ALA A CA 1
ATOM 736 C C . ALA A 1 91 ? 11.052 -11.073 -14.640 1.00 77.12 91 ALA A C 1
ATOM 738 O O . ALA A 1 91 ? 11.165 -11.742 -15.665 1.00 77.12 91 ALA A O 1
ATOM 739 N N . VAL A 1 92 ? 12.014 -10.248 -14.214 1.00 68.75 92 VAL A N 1
ATOM 740 C CA . VAL A 1 92 ? 13.325 -10.068 -14.864 1.00 68.75 92 VAL A CA 1
ATOM 741 C C . VAL A 1 92 ? 14.426 -10.919 -14.199 1.00 68.75 92 VAL A C 1
ATOM 743 O O . VAL A 1 92 ? 15.539 -10.979 -14.717 1.00 68.75 92 VAL A O 1
ATOM 746 N N . SER A 1 93 ? 14.127 -11.572 -13.067 1.00 54.06 93 SER A N 1
ATOM 747 C CA . SER A 1 93 ? 15.054 -12.448 -12.324 1.00 54.06 93 SER A CA 1
ATOM 748 C C . SER A 1 93 ? 14.872 -13.915 -12.704 1.00 54.06 93 SER A C 1
ATOM 750 O O . SER A 1 93 ? 15.893 -14.635 -12.712 1.00 54.06 93 SER A O 1
#

Radius of gyration: 13.34 Å; Cα contacts (8 Å, |Δi|>4): 98; chains: 1; bounding box: 31×24×43 Å

Nearest PDB structures (foldseek):
  4p0y-assembly2_B  TM=4.760E-0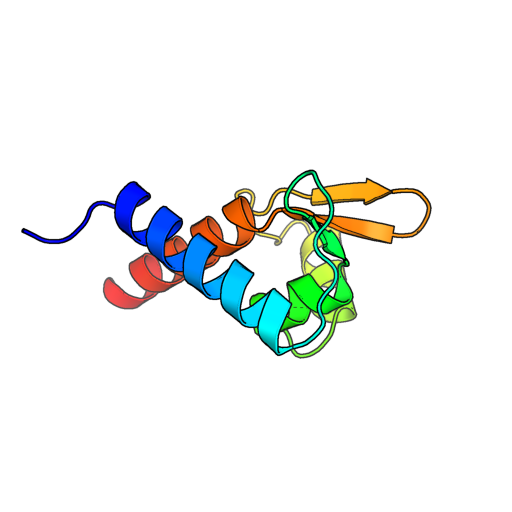1  e=3.455E-01  Enterococcus faecalis
  8tp8-assembly2_C  TM=4.220E-01  e=1.377E+00  Caulobacter vibrioides NA1000
  7qvp-assembly1_SK  TM=3.530E-01  e=1.913E+00  Homo sapiens
  8scb-assembly1_KK  TM=3.559E-01  e=3.461E+00  Oryctolagus cuniculus
  2oqg-assembly1_D  TM=2.488E-01  e=1.377E+00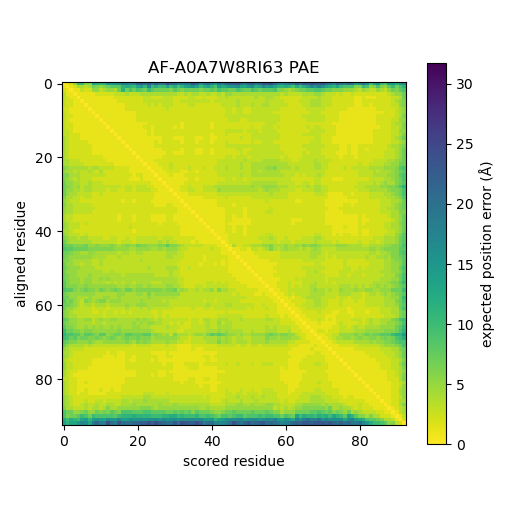  Rhodococcus jostii RHA1

pLDDT: mean 93.55, std 6.41, range [54.06, 98.06]